Protein AF-A0A831XX40-F1 (afdb_monomer_lite)

Radius of gyration: 21.52 Å; chains: 1; bounding box: 58×30×57 Å

Structure (mmCIF, N/CA/C/O backbone):
data_AF-A0A831XX40-F1
#
_entry.id   AF-A0A831XX40-F1
#
loop_
_atom_site.group_PDB
_atom_site.id
_atom_site.type_symbol
_atom_site.label_atom_id
_atom_site.label_alt_id
_atom_site.label_comp_id
_atom_site.label_asym_id
_atom_site.label_entity_id
_atom_site.label_seq_id
_atom_site.pdbx_PDB_ins_code
_atom_site.Cartn_x
_atom_site.Cartn_y
_atom_site.Cartn_z
_atom_site.occupancy
_atom_site.B_iso_or_equiv
_atom_site.auth_seq_id
_atom_site.auth_comp_id
_atom_site.auth_asym_id
_atom_site.auth_atom_id
_atom_site.pdbx_PDB_model_num
ATOM 1 N N . MET A 1 1 ? -0.107 10.138 24.531 1.00 53.78 1 MET A N 1
ATOM 2 C CA . MET A 1 1 ? -0.927 8.951 24.175 1.00 53.78 1 MET A CA 1
ATOM 3 C C . MET A 1 1 ? -0.029 7.722 24.080 1.00 53.78 1 MET A C 1
ATOM 5 O O . MET A 1 1 ? 1.107 7.881 23.647 1.00 53.78 1 MET A O 1
ATOM 9 N N . PRO A 1 2 ? -0.479 6.510 24.457 1.00 73.94 2 PRO A N 1
ATOM 10 C CA . PRO A 1 2 ? 0.307 5.299 24.218 1.00 73.94 2 PRO A CA 1
ATOM 11 C C . PRO A 1 2 ? 0.581 5.158 22.713 1.00 73.94 2 PRO A C 1
ATOM 13 O O . PRO A 1 2 ? -0.350 5.296 21.923 1.00 73.94 2 PRO A O 1
ATOM 16 N N . MET A 1 3 ? 1.817 4.860 22.295 1.00 65.81 3 MET A N 1
ATOM 17 C CA . MET A 1 3 ? 2.176 4.726 20.865 1.00 65.81 3 MET A CA 1
ATOM 18 C C . MET A 1 3 ? 1.287 3.706 20.126 1.00 65.81 3 MET A C 1
ATOM 20 O O . MET A 1 3 ? 0.895 3.915 18.984 1.00 65.81 3 MET A O 1
ATOM 24 N N . HIS A 1 4 ? 0.870 2.642 20.817 1.00 79.81 4 HIS A N 1
ATOM 25 C CA . HIS A 1 4 ? -0.121 1.688 20.315 1.00 79.81 4 HIS A CA 1
ATOM 26 C C . HIS A 1 4 ? -1.475 2.340 19.984 1.00 79.81 4 HIS A C 1
ATOM 28 O O . HIS A 1 4 ? -2.108 1.987 18.991 1.00 79.81 4 HIS A O 1
ATOM 34 N N . SER A 1 5 ? -1.951 3.264 20.820 1.00 87.88 5 SER A N 1
ATOM 35 C CA . SER A 1 5 ? -3.211 3.974 20.588 1.00 87.88 5 SER A CA 1
ATOM 36 C C . SER A 1 5 ? -3.098 4.929 19.402 1.00 87.88 5 SER A C 1
ATOM 38 O O . SER A 1 5 ? -4.055 5.040 18.648 1.00 87.88 5 SER A O 1
ATOM 40 N N . ALA A 1 6 ? -1.935 5.555 19.192 1.00 92.81 6 ALA A N 1
ATOM 41 C CA . ALA A 1 6 ? -1.701 6.410 18.027 1.00 92.81 6 ALA A CA 1
ATOM 42 C C . ALA A 1 6 ? -1.791 5.622 16.708 1.00 92.81 6 ALA A C 1
ATOM 44 O O . ALA A 1 6 ? -2.513 6.034 15.804 1.00 92.81 6 ALA A O 1
ATOM 45 N N . SER A 1 7 ? -1.150 4.447 16.624 1.00 94.75 7 SER A N 1
ATOM 46 C CA . SER A 1 7 ? -1.287 3.559 15.456 1.00 94.75 7 SER A CA 1
ATOM 47 C C . SER A 1 7 ? -2.745 3.144 15.220 1.00 94.75 7 SER A C 1
ATOM 49 O O . SER A 1 7 ? -3.227 3.191 14.092 1.00 94.75 7 SER A O 1
ATOM 51 N N . TYR A 1 8 ? -3.484 2.797 16.279 1.00 95.50 8 TYR A N 1
ATOM 52 C CA . TYR A 1 8 ? -4.893 2.421 16.144 1.00 95.50 8 TYR A CA 1
ATOM 53 C C . TYR A 1 8 ? -5.774 3.578 15.644 1.00 95.50 8 TYR A C 1
ATOM 55 O O . TYR A 1 8 ? -6.643 3.366 14.806 1.00 95.50 8 TYR A O 1
ATOM 63 N N . VAL A 1 9 ? -5.535 4.806 16.114 1.00 95.62 9 VAL A N 1
ATOM 64 C CA . VAL A 1 9 ? -6.261 5.996 15.639 1.00 95.62 9 VAL A CA 1
ATOM 65 C C . VAL A 1 9 ? -5.970 6.263 14.163 1.00 95.62 9 VAL A C 1
ATOM 67 O O . VAL A 1 9 ? -6.908 6.473 13.401 1.00 95.62 9 VAL A O 1
ATOM 70 N N . LEU A 1 10 ? -4.703 6.187 13.740 1.00 95.69 10 LEU A N 1
ATOM 71 C CA . LEU A 1 10 ? -4.339 6.315 12.324 1.00 95.69 10 LEU A CA 1
ATOM 72 C C . LEU A 1 10 ? -4.981 5.213 11.475 1.00 95.69 10 LEU A C 1
ATOM 74 O O . LEU A 1 10 ? -5.487 5.483 10.395 1.00 95.69 10 LEU A O 1
ATOM 78 N N . PHE A 1 11 ? -5.007 3.979 11.976 1.00 96.31 11 PHE A N 1
ATOM 79 C CA . PHE A 1 11 ? -5.684 2.867 11.312 1.00 96.31 11 PHE A CA 1
ATOM 80 C C . PHE A 1 11 ? -7.191 3.123 11.134 1.00 96.31 11 PHE A C 1
ATOM 82 O O . PHE A 1 11 ? -7.710 2.943 10.036 1.00 96.31 11 PHE A O 1
ATOM 89 N N . LEU A 1 12 ? -7.887 3.597 12.173 1.00 95.75 12 LEU A N 1
ATOM 90 C CA . LEU A 1 12 ? -9.304 3.961 12.065 1.00 95.75 12 LEU A CA 1
ATOM 91 C C . LEU A 1 12 ? -9.529 5.126 11.099 1.00 95.75 12 LEU A C 1
ATOM 93 O O . LEU A 1 12 ? -10.480 5.090 10.324 1.00 95.75 12 LEU A O 1
ATOM 97 N N . PHE A 1 13 ? -8.650 6.131 11.116 1.00 95.25 13 PHE A N 1
ATOM 98 C CA . PHE A 1 13 ? -8.690 7.225 10.149 1.00 95.25 13 PHE A CA 1
ATOM 99 C C . PHE A 1 13 ? -8.606 6.694 8.716 1.00 95.25 13 PHE A C 1
ATOM 101 O O . PHE A 1 13 ? -9.427 7.078 7.896 1.00 95.25 13 PHE A O 1
ATOM 108 N N . LEU A 1 14 ? -7.688 5.768 8.423 1.00 94.12 14 LEU A N 1
ATOM 109 C CA . LEU A 1 14 ? -7.558 5.168 7.090 1.00 94.12 14 LEU A CA 1
ATOM 110 C C . LEU A 1 14 ? -8.805 4.386 6.667 1.00 94.12 14 LEU A C 1
ATOM 112 O O . LEU A 1 14 ? -9.198 4.464 5.508 1.00 94.12 14 LEU A O 1
ATOM 116 N N . LEU A 1 15 ? -9.435 3.653 7.591 1.00 93.44 15 LEU A N 1
ATOM 117 C CA . LEU A 1 15 ? -10.675 2.921 7.312 1.00 93.44 15 LEU A CA 1
ATOM 118 C C . LEU A 1 15 ? -11.858 3.843 7.015 1.00 93.44 15 LEU A C 1
ATOM 120 O O . LEU A 1 15 ? -12.724 3.474 6.230 1.00 93.44 15 LEU A O 1
ATOM 124 N N . LEU A 1 16 ? -11.903 5.017 7.645 1.00 93.44 16 LEU A N 1
ATOM 125 C CA . LEU A 1 16 ? -12.927 6.025 7.381 1.00 93.44 16 LEU A CA 1
ATOM 126 C C . LEU A 1 16 ? -12.637 6.792 6.094 1.00 93.44 16 LEU A C 1
ATOM 128 O O . LEU A 1 16 ? -13.514 6.968 5.255 1.00 93.44 16 LEU A O 1
ATOM 132 N N . PHE A 1 17 ? -11.389 7.224 5.938 1.00 91.38 17 PHE A N 1
ATOM 133 C CA . PHE A 1 17 ? -10.939 8.000 4.799 1.00 91.38 17 PHE A CA 1
ATOM 134 C C . PHE A 1 17 ? -11.012 7.186 3.512 1.00 91.38 17 PHE A C 1
ATOM 136 O O . PHE A 1 17 ? -11.447 7.730 2.516 1.00 91.38 17 PHE A O 1
ATOM 143 N N . GLY A 1 18 ? -10.660 5.896 3.525 1.00 88.25 18 GLY A N 1
ATOM 144 C CA . GLY A 1 18 ? -10.650 5.039 2.336 1.00 88.25 18 GLY A CA 1
ATOM 145 C C . GLY A 1 18 ? -11.937 5.128 1.513 1.00 88.25 18 GLY A C 1
ATOM 146 O O . GLY A 1 18 ? -11.873 5.632 0.398 1.00 88.25 18 GLY A O 1
ATOM 147 N N . PRO A 1 19 ? -13.101 4.704 2.033 1.00 87.19 19 PRO A N 1
ATOM 148 C CA . PRO A 1 19 ? -14.370 4.769 1.307 1.00 87.19 19 PRO A CA 1
ATOM 149 C C . PRO A 1 19 ? -14.779 6.188 0.891 1.00 87.19 19 PRO A C 1
ATOM 151 O O . PRO A 1 19 ? -15.292 6.368 -0.206 1.00 87.19 19 PRO A O 1
ATOM 154 N N . LEU A 1 20 ? -14.503 7.195 1.727 1.00 84.69 20 LEU A N 1
ATOM 155 C CA . LEU A 1 20 ? -14.780 8.602 1.405 1.00 84.69 20 LEU A CA 1
ATOM 156 C C . LEU A 1 20 ? -13.865 9.130 0.285 1.00 84.69 20 LEU A C 1
ATOM 158 O O . LEU A 1 20 ? -14.257 9.978 -0.508 1.00 84.69 20 LEU A O 1
ATOM 162 N N . ALA A 1 21 ? -12.640 8.616 0.215 1.00 80.88 21 ALA A N 1
ATOM 163 C CA . ALA A 1 21 ? -11.595 9.010 -0.719 1.00 80.88 21 ALA A CA 1
ATOM 164 C C . ALA A 1 21 ? -11.639 8.225 -2.034 1.00 80.88 21 ALA A C 1
ATOM 166 O O . ALA A 1 21 ? -11.231 8.763 -3.062 1.00 80.88 21 ALA A O 1
ATOM 167 N N . PHE A 1 22 ? -12.194 7.002 -2.027 1.00 61.78 22 PHE A N 1
ATOM 168 C CA . PHE A 1 22 ? -12.575 6.246 -3.231 1.00 61.78 22 PHE A CA 1
ATOM 169 C C . PHE A 1 22 ? -13.532 7.037 -4.121 1.00 61.78 22 PHE A C 1
ATOM 171 O O . PHE A 1 22 ? -13.690 6.703 -5.293 1.00 61.78 22 PHE A O 1
ATOM 178 N N . GLY A 1 23 ? -14.084 8.128 -3.581 1.00 57.59 23 GLY A N 1
ATOM 179 C CA . GLY A 1 23 ? -14.804 9.108 -4.342 1.00 57.59 23 GLY A CA 1
ATOM 180 C C . GLY A 1 23 ? -13.977 10.009 -5.281 1.00 57.59 23 GLY A C 1
ATOM 181 O O . GLY A 1 23 ? -14.487 10.883 -5.969 1.00 57.59 23 GLY A O 1
ATOM 182 N N . THR A 1 24 ? -12.655 9.876 -5.272 1.00 53.88 24 THR A N 1
ATOM 183 C CA . THR A 1 24 ? -11.765 10.790 -5.985 1.00 53.88 24 THR A CA 1
ATOM 184 C C . THR A 1 24 ? -10.669 9.973 -6.656 1.00 53.88 24 THR A C 1
ATOM 186 O O . THR A 1 24 ? -9.813 9.397 -5.985 1.00 53.88 24 THR A O 1
ATOM 189 N N . VAL A 1 25 ? -10.674 9.921 -7.993 1.00 63.31 25 VAL A N 1
ATOM 190 C CA . VAL A 1 25 ? -9.654 9.261 -8.849 1.00 63.31 25 VAL A CA 1
ATOM 191 C C . VAL A 1 25 ? -8.275 9.943 -8.793 1.00 63.31 25 VAL A C 1
ATOM 193 O O . VAL A 1 25 ? -7.423 9.766 -9.662 1.00 63.31 25 VAL A O 1
ATOM 196 N N . GLU A 1 26 ? -8.048 10.753 -7.768 1.00 78.81 26 GLU A N 1
ATOM 197 C CA . GLU A 1 26 ? -6.961 11.704 -7.686 1.00 78.81 26 GLU A CA 1
ATOM 198 C C . GLU A 1 26 ? -5.741 11.128 -6.968 1.00 78.81 26 GLU A C 1
ATOM 200 O O . GLU A 1 26 ? -5.832 10.465 -5.936 1.00 78.81 26 GLU A O 1
ATOM 205 N N . ASN A 1 27 ? -4.548 11.458 -7.461 1.00 82.25 27 ASN A N 1
ATOM 206 C CA . ASN A 1 27 ? -3.294 10.918 -6.923 1.00 82.25 27 ASN A CA 1
ATOM 207 C C . ASN A 1 27 ? -3.052 11.276 -5.442 1.00 82.25 27 ASN A C 1
ATOM 209 O O . ASN A 1 27 ? -2.350 10.548 -4.735 1.00 82.25 27 ASN A O 1
ATOM 213 N N . TRP A 1 28 ? -3.618 12.387 -4.955 1.00 87.19 28 TRP A N 1
ATOM 214 C CA . TRP A 1 28 ? -3.455 12.821 -3.564 1.00 87.19 28 TRP A CA 1
ATOM 215 C C . TRP A 1 28 ? -4.183 11.895 -2.581 1.00 87.19 28 TRP A C 1
ATOM 217 O O . TRP A 1 28 ? -3.666 11.641 -1.493 1.00 87.19 28 TRP A O 1
ATOM 227 N N . SER A 1 29 ? -5.336 11.343 -2.969 1.00 88.31 29 SER A N 1
ATOM 228 C CA . SER A 1 29 ? -6.148 10.480 -2.109 1.00 88.31 29 SER A CA 1
ATOM 229 C C . SER A 1 29 ? -5.425 9.151 -1.858 1.00 88.31 29 SER A C 1
ATOM 231 O O . SER A 1 29 ? -5.252 8.718 -0.713 1.00 88.31 29 SER A O 1
ATOM 233 N N . GLY A 1 30 ? -4.852 8.581 -2.923 1.00 88.56 30 GLY A N 1
ATOM 234 C CA . GLY A 1 30 ? -3.961 7.426 -2.855 1.00 88.56 30 GLY A CA 1
ATOM 235 C C . GLY A 1 30 ? -2.696 7.696 -2.037 1.00 88.56 30 GLY A C 1
ATOM 236 O O . GLY A 1 30 ? -2.287 6.852 -1.239 1.00 88.56 30 GLY A O 1
ATOM 237 N N . ALA A 1 31 ? -2.090 8.882 -2.166 1.00 91.25 31 ALA A N 1
ATOM 238 C CA . ALA A 1 31 ? -0.913 9.250 -1.378 1.00 91.25 31 ALA A CA 1
ATOM 239 C C . ALA A 1 31 ? -1.212 9.297 0.131 1.00 91.25 31 ALA A C 1
ATOM 241 O O . ALA A 1 31 ? -0.425 8.769 0.918 1.00 91.25 31 ALA A O 1
ATOM 242 N N . VAL A 1 32 ? -2.358 9.857 0.537 1.00 92.69 32 VAL A N 1
ATOM 243 C CA . VAL A 1 32 ? -2.791 9.890 1.946 1.00 92.69 32 VAL A CA 1
ATOM 244 C C . VAL A 1 32 ? -2.961 8.476 2.500 1.00 92.69 32 VAL A C 1
ATOM 246 O O . VAL A 1 32 ? -2.447 8.181 3.581 1.00 92.69 32 VAL A O 1
ATOM 249 N N . LEU A 1 33 ? -3.617 7.582 1.752 1.00 92.06 33 LEU A N 1
ATOM 250 C CA . LEU A 1 33 ? -3.770 6.181 2.154 1.00 92.06 33 LEU A CA 1
ATOM 251 C C . LEU A 1 33 ? -2.419 5.474 2.277 1.00 92.06 33 LEU A C 1
ATOM 253 O O . LEU A 1 33 ? -2.159 4.801 3.277 1.00 92.06 33 LEU A O 1
ATOM 257 N N . ASN A 1 34 ? -1.536 5.665 1.295 1.00 93.62 34 ASN A N 1
ATOM 258 C CA . ASN A 1 34 ? -0.240 5.002 1.267 1.00 93.62 34 ASN A CA 1
ATOM 259 C C . ASN A 1 34 ? 0.663 5.456 2.418 1.00 93.62 34 ASN A C 1
ATOM 261 O O . ASN A 1 34 ? 1.185 4.626 3.164 1.00 93.62 34 ASN A O 1
ATOM 265 N N . ILE A 1 35 ? 0.812 6.771 2.588 1.00 95.38 35 ILE A N 1
ATOM 266 C CA . ILE A 1 35 ? 1.639 7.367 3.640 1.00 95.38 35 ILE A CA 1
ATOM 267 C C . ILE A 1 35 ? 1.046 7.056 5.012 1.00 95.38 35 ILE A C 1
ATOM 269 O O . ILE A 1 35 ? 1.774 6.658 5.920 1.00 95.38 35 ILE A O 1
ATOM 273 N N . GLY A 1 36 ? -0.271 7.185 5.180 1.00 95.81 36 GLY A N 1
ATOM 274 C CA . GLY A 1 36 ? -0.918 6.921 6.459 1.00 95.81 36 GLY A CA 1
ATOM 275 C C . GLY A 1 36 ? -0.806 5.454 6.885 1.00 95.81 36 GLY A C 1
ATOM 276 O O . GLY A 1 36 ? -0.541 5.189 8.061 1.00 95.81 36 GLY A O 1
ATOM 277 N N . ALA A 1 37 ? -0.926 4.499 5.954 1.00 96.06 37 ALA A N 1
ATOM 278 C CA . ALA A 1 37 ? -0.714 3.078 6.242 1.00 96.06 37 ALA A CA 1
ATOM 279 C C . ALA A 1 37 ? 0.731 2.804 6.687 1.00 96.06 37 ALA A C 1
ATOM 281 O O . ALA A 1 37 ? 0.948 2.150 7.712 1.00 96.06 37 ALA A O 1
ATOM 282 N N . ALA A 1 38 ? 1.712 3.368 5.974 1.00 96.69 38 ALA A N 1
ATOM 283 C CA . ALA A 1 38 ? 3.123 3.260 6.329 1.00 96.69 38 ALA A CA 1
ATOM 284 C C . ALA A 1 38 ? 3.419 3.869 7.708 1.00 96.69 38 ALA A C 1
ATOM 286 O O . ALA A 1 38 ? 4.018 3.208 8.555 1.00 96.69 38 ALA A O 1
ATOM 287 N N . LEU A 1 39 ? 2.940 5.086 7.981 1.00 97.25 39 LEU A N 1
ATOM 288 C CA . LEU A 1 39 ? 3.113 5.752 9.275 1.00 97.25 39 LEU A CA 1
ATOM 289 C C . LEU A 1 39 ? 2.466 4.962 10.416 1.00 97.25 39 LEU A C 1
ATOM 291 O O . LEU A 1 39 ? 3.102 4.733 11.445 1.00 97.25 39 LEU A O 1
ATOM 295 N N . SER A 1 40 ? 1.226 4.501 10.236 1.00 96.62 40 SER A N 1
ATOM 296 C CA . SER A 1 40 ? 0.527 3.701 11.245 1.00 96.62 40 SER A CA 1
ATOM 297 C C . SER A 1 40 ? 1.280 2.410 11.573 1.00 96.62 40 SER A C 1
ATOM 299 O O . SER A 1 40 ? 1.416 2.049 12.750 1.00 96.62 40 SER A O 1
ATOM 301 N N . PHE A 1 41 ? 1.821 1.742 10.550 1.00 95.62 41 PHE A N 1
ATOM 302 C CA . PHE A 1 41 ? 2.641 0.549 10.720 1.00 95.62 41 PHE A CA 1
ATOM 303 C C . PHE A 1 41 ? 3.980 0.850 11.397 1.00 95.62 41 PHE A C 1
ATOM 305 O O . PHE A 1 41 ? 4.346 0.141 12.329 1.00 95.62 41 PHE A O 1
ATOM 312 N N . LEU A 1 42 ? 4.692 1.909 11.003 1.00 95.88 42 LEU A N 1
ATOM 313 C CA . LEU A 1 42 ? 5.966 2.297 11.620 1.00 95.88 42 LEU A CA 1
ATOM 314 C C . LEU A 1 42 ? 5.802 2.634 13.105 1.00 95.88 42 LEU A C 1
ATOM 316 O O . LEU A 1 42 ? 6.603 2.193 13.928 1.00 95.88 42 LEU A O 1
ATOM 320 N N . VAL A 1 43 ? 4.732 3.345 13.475 1.00 95.62 43 VAL A N 1
ATOM 321 C CA . VAL A 1 43 ? 4.405 3.634 14.881 1.00 95.62 43 VAL A CA 1
ATOM 322 C C . VAL A 1 43 ? 4.157 2.340 15.664 1.00 95.62 43 VAL A C 1
ATOM 324 O O . VAL A 1 43 ? 4.641 2.192 16.791 1.00 95.62 43 VAL A O 1
ATOM 327 N N . LEU A 1 44 ? 3.434 1.382 15.074 1.00 94.38 44 LEU A N 1
ATOM 328 C CA . LEU A 1 44 ? 3.224 0.066 15.676 1.00 94.38 44 LEU A CA 1
ATOM 329 C C . LEU A 1 44 ? 4.538 -0.715 15.812 1.00 94.38 44 LEU A C 1
ATOM 331 O O . LEU A 1 44 ? 4.827 -1.243 16.886 1.00 94.38 44 LEU A O 1
ATOM 335 N N . ALA A 1 45 ? 5.339 -0.776 14.750 1.00 92.56 45 ALA A N 1
ATOM 336 C CA . ALA A 1 45 ? 6.611 -1.485 14.718 1.00 92.56 45 ALA A CA 1
ATOM 337 C C . ALA A 1 45 ? 7.585 -0.923 15.764 1.00 92.56 45 ALA A C 1
ATOM 339 O O . ALA A 1 45 ? 8.149 -1.688 16.547 1.00 92.56 45 ALA A O 1
ATOM 340 N N . ALA A 1 46 ? 7.697 0.405 15.861 1.00 93.44 46 ALA A N 1
ATOM 341 C CA . ALA A 1 46 ? 8.488 1.081 16.885 1.00 93.44 46 ALA A CA 1
ATOM 342 C C . ALA A 1 46 ? 8.002 0.726 18.298 1.00 93.44 46 ALA A C 1
ATOM 344 O O . ALA A 1 46 ? 8.804 0.373 19.161 1.00 93.44 46 ALA A O 1
ATOM 345 N N . TYR A 1 47 ? 6.687 0.740 18.541 1.00 9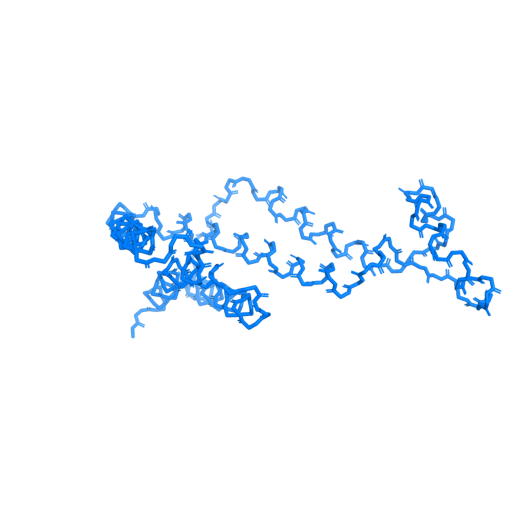2.06 47 TYR A N 1
ATOM 346 C CA . TYR A 1 47 ? 6.125 0.324 19.828 1.00 92.06 47 TYR A CA 1
ATOM 347 C C . TYR A 1 47 ? 6.468 -1.134 20.179 1.00 92.06 47 TYR A C 1
ATOM 349 O O . TYR A 1 47 ? 6.835 -1.422 21.322 1.00 92.06 47 TYR A O 1
ATOM 357 N N . LEU A 1 48 ? 6.356 -2.059 19.221 1.00 91.44 48 LEU A N 1
ATOM 358 C CA . LEU A 1 48 ? 6.664 -3.475 19.433 1.00 91.44 48 LEU A CA 1
ATOM 359 C C . LEU A 1 48 ? 8.151 -3.705 19.708 1.00 91.44 48 LEU A C 1
ATOM 361 O O . LEU A 1 48 ? 8.475 -4.456 20.632 1.00 91.44 48 LEU A O 1
ATOM 365 N N . ALA A 1 49 ? 9.028 -3.020 18.971 1.00 90.69 49 ALA A N 1
ATOM 366 C CA . ALA A 1 49 ? 10.473 -3.063 19.166 1.00 90.69 49 ALA A CA 1
ATOM 367 C C . ALA A 1 49 ? 10.869 -2.524 20.551 1.00 90.69 49 ALA A C 1
ATOM 369 O O . ALA A 1 49 ? 11.538 -3.218 21.317 1.00 90.69 49 ALA A O 1
ATOM 370 N N . LEU A 1 50 ? 10.368 -1.341 20.928 1.00 91.38 50 LEU A N 1
ATOM 371 C CA . LEU A 1 50 ? 10.644 -0.713 22.228 1.00 91.38 50 LEU A CA 1
ATOM 372 C C . LEU A 1 50 ? 10.140 -1.548 23.411 1.00 91.38 50 LEU A C 1
ATOM 374 O O . LEU A 1 50 ? 10.738 -1.537 24.485 1.00 91.38 50 LEU A O 1
ATOM 378 N N . LYS A 1 51 ? 9.034 -2.279 23.238 1.00 89.62 51 LYS A N 1
ATOM 379 C CA . LYS A 1 51 ? 8.474 -3.159 24.274 1.00 89.62 51 LYS A CA 1
ATOM 380 C C . LYS A 1 51 ? 8.952 -4.610 24.174 1.00 89.62 51 LYS A C 1
ATOM 382 O O . LYS A 1 51 ? 8.440 -5.436 24.927 1.00 89.62 51 LYS A O 1
ATOM 387 N N . LYS A 1 52 ? 9.893 -4.924 23.270 1.00 86.00 52 LYS A N 1
ATOM 388 C CA . LYS A 1 52 ? 10.415 -6.280 22.999 1.00 86.00 52 LYS A CA 1
ATOM 389 C C . LYS A 1 52 ? 9.305 -7.336 22.885 1.00 86.00 52 LYS A C 1
ATOM 391 O O . LYS A 1 52 ? 9.429 -8.460 23.370 1.00 86.00 52 LYS A O 1
ATOM 396 N N . LYS A 1 53 ? 8.175 -6.960 22.283 1.00 85.25 53 LYS A N 1
ATOM 397 C CA . LYS A 1 53 ? 7.024 -7.854 22.129 1.00 85.25 53 LYS A CA 1
ATOM 398 C C . LYS A 1 53 ? 7.249 -8.788 20.947 1.00 85.25 53 LYS A C 1
ATOM 400 O O . LYS A 1 53 ? 7.815 -8.389 19.934 1.00 85.25 53 LYS A O 1
ATOM 405 N N . LYS A 1 54 ? 6.760 -10.027 21.060 1.00 80.12 54 LYS A N 1
ATOM 406 C CA . LYS A 1 54 ? 6.796 -10.979 19.944 1.00 80.12 54 LYS A CA 1
ATOM 407 C C . LYS A 1 54 ? 5.997 -10.429 18.760 1.00 80.12 54 LYS A C 1
ATOM 409 O O . LYS A 1 54 ? 4.859 -9.984 18.932 1.00 80.12 54 LYS A O 1
ATOM 414 N N . VAL A 1 55 ? 6.605 -10.490 17.579 1.00 77.94 55 VAL A N 1
ATOM 415 C CA . VAL A 1 55 ? 5.964 -10.150 16.305 1.00 77.94 55 VAL A CA 1
ATOM 416 C C . VAL A 1 55 ? 4.845 -11.156 16.031 1.00 77.94 55 VAL A C 1
ATOM 418 O O . VAL A 1 55 ? 4.980 -12.348 16.316 1.00 77.94 55 VAL A O 1
ATOM 421 N N . LEU A 1 56 ? 3.712 -10.668 15.526 1.00 77.62 56 LEU A N 1
ATOM 422 C CA . LEU A 1 56 ? 2.575 -11.515 15.180 1.00 77.62 56 LEU A CA 1
ATOM 423 C C . LEU A 1 56 ? 2.935 -12.385 13.968 1.00 77.62 56 LEU A C 1
ATOM 425 O O . LEU A 1 56 ? 3.481 -11.887 12.986 1.00 77.62 56 LEU A O 1
ATOM 429 N N . ARG A 1 57 ? 2.593 -13.676 14.008 1.00 82.50 57 ARG A N 1
ATOM 430 C CA . ARG A 1 57 ? 2.679 -14.530 12.820 1.00 82.50 57 ARG A CA 1
ATOM 431 C C . ARG A 1 57 ? 1.542 -14.144 11.878 1.00 82.50 57 ARG A C 1
ATOM 433 O O . ARG A 1 57 ? 0.379 -14.312 12.230 1.00 82.50 57 ARG A O 1
ATOM 440 N N . ILE A 1 58 ? 1.884 -13.594 10.718 1.00 87.06 58 ILE A N 1
ATOM 441 C CA . ILE A 1 58 ? 0.912 -13.093 9.743 1.00 87.06 58 ILE A CA 1
ATOM 442 C C . ILE A 1 58 ? 0.506 -14.254 8.818 1.00 87.06 58 ILE A C 1
ATOM 444 O O . ILE A 1 58 ? 1.353 -14.748 8.065 1.00 87.06 58 ILE A O 1
ATOM 448 N N . PRO A 1 59 ? -0.752 -14.731 8.863 1.00 88.19 59 PRO A N 1
ATOM 449 C CA . PRO A 1 59 ? -1.232 -15.718 7.907 1.00 88.19 59 PRO A CA 1
ATOM 450 C C . PRO A 1 59 ? -1.239 -15.102 6.507 1.00 88.19 59 PRO A C 1
ATOM 452 O O . PRO A 1 59 ? -1.682 -13.967 6.324 1.00 88.19 59 PRO A O 1
ATOM 455 N N . GLY A 1 60 ? -0.712 -15.837 5.527 1.00 87.31 60 GLY A N 1
ATOM 456 C CA . GLY A 1 60 ? -0.588 -15.338 4.156 1.00 87.31 60 GLY A CA 1
ATOM 457 C C . GLY A 1 60 ? 0.532 -14.312 3.950 1.00 87.31 60 GLY A C 1
ATOM 458 O O . GLY A 1 60 ? 0.495 -13.578 2.971 1.00 87.31 60 GLY A O 1
ATOM 459 N N . ALA A 1 61 ? 1.546 -14.253 4.823 1.00 86.75 61 ALA A N 1
ATOM 460 C CA . ALA A 1 61 ? 2.680 -13.337 4.641 1.00 86.75 61 ALA A CA 1
ATOM 461 C C . ALA A 1 61 ? 3.427 -13.547 3.311 1.00 86.75 61 ALA A C 1
ATOM 463 O O . ALA A 1 61 ? 3.920 -12.587 2.731 1.00 86.75 61 ALA A O 1
ATOM 464 N N . LEU A 1 62 ? 3.497 -14.789 2.818 1.00 89.25 62 LEU A N 1
ATOM 465 C CA . LEU A 1 62 ? 4.207 -15.113 1.581 1.00 89.25 62 LEU A CA 1
ATOM 466 C C . LEU A 1 62 ? 3.615 -14.395 0.351 1.00 89.25 62 LEU A C 1
ATOM 468 O O . LEU A 1 62 ? 4.344 -13.610 -0.247 1.00 89.25 62 LEU A O 1
ATOM 472 N N . PRO A 1 63 ? 2.328 -14.571 -0.021 1.00 86.31 63 PRO A N 1
ATOM 473 C CA . PRO A 1 63 ? 1.753 -13.836 -1.152 1.00 86.31 63 PRO A CA 1
ATOM 474 C C . PRO A 1 63 ? 1.780 -12.315 -0.943 1.00 86.31 63 PRO A C 1
ATOM 476 O O . PRO A 1 63 ? 1.991 -11.572 -1.899 1.00 86.31 63 PRO A O 1
ATOM 479 N N . LEU A 1 64 ? 1.649 -11.857 0.309 1.00 89.00 64 LEU A N 1
ATOM 480 C CA . LEU A 1 64 ? 1.719 -10.439 0.667 1.00 89.00 64 LEU A CA 1
ATOM 481 C C . LEU A 1 64 ? 3.077 -9.801 0.339 1.00 89.00 64 LEU A C 1
ATOM 483 O O . LEU A 1 64 ? 3.133 -8.616 0.029 1.00 89.00 64 LEU A O 1
ATOM 487 N N . LEU A 1 65 ? 4.161 -10.576 0.425 1.00 89.75 65 LEU A N 1
ATOM 488 C CA . LEU A 1 65 ? 5.523 -10.127 0.128 1.00 89.75 65 LEU A CA 1
ATOM 489 C C . LEU A 1 65 ? 5.931 -10.416 -1.319 1.00 89.75 65 LEU A C 1
ATOM 491 O O . LEU A 1 65 ? 6.633 -9.609 -1.927 1.00 89.75 65 LEU A O 1
ATOM 495 N N . LEU A 1 66 ? 5.486 -11.543 -1.882 1.00 94.19 66 LEU A N 1
ATOM 496 C CA . LEU A 1 66 ? 5.827 -11.942 -3.247 1.00 94.19 66 LEU A CA 1
ATOM 497 C C . LEU A 1 66 ? 5.300 -10.953 -4.282 1.00 94.19 66 LEU A C 1
ATOM 499 O O . LEU A 1 66 ? 6.017 -10.651 -5.227 1.00 94.19 66 LEU A O 1
ATOM 503 N N . LEU A 1 67 ? 4.084 -10.429 -4.111 1.00 93.56 67 LEU A N 1
ATOM 504 C CA . LEU A 1 67 ? 3.498 -9.529 -5.102 1.00 93.56 67 LEU A CA 1
ATOM 505 C C . LEU A 1 67 ? 4.251 -8.181 -5.199 1.00 93.56 67 LEU A C 1
ATOM 507 O O . LEU A 1 67 ? 4.706 -7.854 -6.296 1.00 93.56 67 LEU A O 1
ATOM 511 N N . PRO A 1 68 ? 4.482 -7.421 -4.106 1.00 93.44 68 PRO A N 1
ATOM 512 C CA . PRO A 1 68 ? 5.339 -6.234 -4.161 1.00 93.44 68 PRO A CA 1
ATOM 513 C C . PRO A 1 68 ? 6.780 -6.561 -4.574 1.00 93.44 68 PRO A C 1
ATOM 515 O O . PRO A 1 68 ? 7.391 -5.800 -5.322 1.00 93.44 68 PRO A O 1
ATOM 518 N N . GLY A 1 69 ? 7.318 -7.709 -4.142 1.00 95.12 69 GLY A N 1
ATOM 519 C CA . GLY A 1 69 ? 8.645 -8.172 -4.555 1.00 95.12 69 GLY A CA 1
ATOM 520 C C . GLY A 1 69 ? 8.745 -8.396 -6.066 1.00 95.12 69 GLY A C 1
ATOM 521 O O . GLY A 1 69 ? 9.716 -7.978 -6.692 1.00 95.12 69 GLY A O 1
ATOM 522 N N . TYR A 1 70 ? 7.710 -8.976 -6.672 1.00 94.25 70 TYR A N 1
ATOM 523 C CA . TYR A 1 70 ? 7.612 -9.151 -8.116 1.00 94.25 70 TYR A CA 1
ATOM 524 C C . TYR A 1 70 ? 7.523 -7.806 -8.845 1.00 94.25 70 TYR A C 1
ATOM 526 O O . TYR A 1 70 ? 8.207 -7.621 -9.846 1.00 94.25 70 TYR A O 1
ATOM 534 N N . MET A 1 71 ? 6.764 -6.835 -8.326 1.00 94.88 71 MET A N 1
ATOM 535 C CA . MET A 1 71 ? 6.705 -5.485 -8.908 1.00 94.88 71 MET A CA 1
ATOM 536 C C . MET A 1 71 ? 8.072 -4.789 -8.904 1.00 94.88 71 MET A C 1
ATOM 538 O O . MET A 1 71 ? 8.436 -4.159 -9.895 1.00 94.88 71 MET A O 1
ATOM 542 N N . LEU A 1 72 ? 8.859 -4.942 -7.833 1.00 94.56 72 LEU A N 1
ATOM 543 C CA . LEU A 1 72 ? 10.238 -4.445 -7.797 1.00 94.56 72 LEU A CA 1
ATOM 544 C C . LEU A 1 72 ? 11.129 -5.175 -8.805 1.00 94.56 72 LEU A C 1
ATOM 546 O O . LEU A 1 72 ? 11.898 -4.528 -9.513 1.00 94.56 72 LEU A O 1
ATOM 550 N N . LEU A 1 73 ? 10.995 -6.500 -8.917 1.00 94.31 73 LEU A N 1
ATOM 551 C CA . LEU A 1 73 ? 11.742 -7.297 -9.891 1.00 94.31 73 LEU A CA 1
ATOM 552 C C . LEU A 1 73 ? 11.443 -6.856 -11.328 1.00 94.31 73 LEU A C 1
ATOM 554 O O . LEU A 1 73 ? 12.368 -6.739 -12.127 1.00 94.31 73 LEU A O 1
ATOM 558 N N . GLN A 1 74 ? 10.188 -6.522 -11.649 1.00 94.62 74 GLN A N 1
ATOM 559 C CA . GLN A 1 74 ? 9.827 -6.010 -12.974 1.00 94.62 74 GLN A CA 1
ATOM 560 C C . GLN A 1 74 ? 10.539 -4.700 -13.341 1.00 94.62 74 GLN A C 1
ATOM 562 O O . GLN A 1 74 ? 10.698 -4.400 -14.527 1.00 94.62 74 GLN A O 1
ATOM 567 N N . MET A 1 75 ? 10.943 -3.901 -12.349 1.00 93.25 75 MET A N 1
ATOM 568 C CA . MET A 1 75 ? 11.636 -2.628 -12.562 1.00 93.25 75 MET A CA 1
ATOM 569 C C . MET A 1 75 ? 13.141 -2.792 -12.795 1.00 93.25 75 MET A C 1
ATOM 571 O O . MET A 1 75 ? 13.775 -1.843 -13.266 1.00 93.25 75 MET A O 1
ATOM 575 N N . ILE A 1 76 ? 13.710 -3.962 -12.487 1.00 93.12 76 ILE A N 1
ATOM 576 C CA . ILE A 1 76 ? 15.134 -4.233 -12.682 1.00 93.12 76 ILE A CA 1
ATOM 577 C C . ILE A 1 76 ? 15.425 -4.252 -14.191 1.00 93.12 76 ILE A C 1
ATOM 579 O O . ILE A 1 76 ? 14.734 -4.949 -14.937 1.00 93.12 76 ILE A O 1
ATOM 583 N N . PRO A 1 77 ? 16.413 -3.477 -14.668 1.00 92.19 77 PRO A N 1
ATOM 584 C CA . PRO A 1 77 ? 16.832 -3.526 -16.060 1.00 92.19 77 PRO A CA 1
ATOM 585 C C . PRO A 1 77 ? 17.527 -4.870 -16.336 1.00 92.19 77 PRO A C 1
ATOM 587 O O . PRO A 1 77 ? 18.488 -5.228 -15.659 1.00 92.19 77 PRO A O 1
ATOM 590 N N . LEU A 1 78 ? 17.023 -5.616 -17.317 1.00 93.31 78 LEU A N 1
ATOM 591 C CA . LEU A 1 78 ? 17.504 -6.938 -17.715 1.00 93.31 78 LEU A CA 1
ATOM 592 C C . LEU A 1 78 ? 18.045 -6.902 -19.154 1.00 93.31 78 LEU A C 1
ATOM 594 O O . LEU A 1 78 ? 17.650 -6.028 -19.932 1.00 93.31 78 LEU A O 1
ATOM 598 N N . PRO A 1 79 ? 18.933 -7.839 -19.532 1.00 92.94 79 PRO A N 1
ATOM 599 C CA . PRO A 1 79 ? 19.356 -7.992 -20.919 1.00 92.94 79 PRO A CA 1
ATOM 600 C C . PRO A 1 79 ? 18.146 -8.249 -21.838 1.00 92.94 79 PRO A C 1
ATOM 602 O O . PRO A 1 79 ? 17.263 -9.026 -21.457 1.00 92.94 79 PRO A O 1
ATOM 605 N N . PRO A 1 80 ? 18.088 -7.652 -23.043 1.00 91.69 80 PRO A N 1
ATOM 606 C CA . PRO A 1 80 ? 16.953 -7.785 -23.950 1.00 91.69 80 PRO A CA 1
ATOM 607 C C . PRO A 1 80 ? 16.591 -9.235 -24.282 1.00 91.69 80 PRO A C 1
ATOM 609 O O . PRO A 1 80 ? 15.412 -9.551 -24.348 1.00 91.69 80 PRO A O 1
ATOM 612 N N . GLN A 1 81 ? 17.578 -10.131 -24.377 1.00 92.38 81 GLN A N 1
ATOM 613 C CA . GLN A 1 81 ? 17.367 -11.560 -24.646 1.00 92.38 81 GLN A CA 1
ATOM 614 C C . GLN A 1 81 ? 16.558 -12.238 -23.532 1.00 92.38 81 GLN A C 1
ATOM 616 O O . GLN A 1 81 ? 15.737 -13.117 -23.782 1.00 92.38 81 GLN A O 1
ATOM 621 N N . LEU A 1 82 ? 16.773 -11.819 -22.281 1.00 93.25 82 LEU A N 1
ATOM 622 C CA . LEU A 1 82 ? 16.014 -12.335 -21.147 1.00 93.25 82 LEU A CA 1
ATOM 623 C C . LEU A 1 82 ? 14.587 -11.776 -21.144 1.00 93.25 82 LEU A C 1
ATOM 625 O O . LEU A 1 82 ? 13.650 -12.488 -20.794 1.00 93.25 82 LEU A O 1
ATOM 629 N N . VAL A 1 83 ? 14.411 -10.517 -21.552 1.00 93.50 83 VAL A N 1
ATOM 630 C CA . VAL A 1 83 ? 13.080 -9.909 -21.679 1.00 93.50 83 VAL A CA 1
ATOM 631 C C . VAL A 1 83 ? 12.297 -10.524 -22.835 1.00 93.50 83 VAL A C 1
ATOM 633 O O . VAL A 1 83 ? 11.120 -10.799 -22.655 1.00 93.50 83 VAL A O 1
ATOM 636 N N . GLU A 1 84 ? 12.933 -10.820 -23.965 1.00 94.19 84 GLU A N 1
ATOM 637 C CA . GLU A 1 84 ? 12.327 -11.530 -25.098 1.00 94.19 84 GLU A CA 1
ATOM 638 C C . GLU A 1 84 ? 11.824 -12.923 -24.688 1.00 94.19 84 GLU A C 1
ATOM 640 O O . GLU A 1 84 ? 10.699 -13.297 -25.014 1.00 94.19 84 GLU A O 1
ATOM 645 N N . LEU A 1 85 ? 12.613 -13.656 -23.891 1.00 95.75 85 LEU A N 1
ATOM 646 C CA . LEU A 1 85 ? 12.231 -14.973 -23.377 1.00 95.75 85 LEU A CA 1
ATOM 647 C C . LEU A 1 85 ? 11.074 -14.909 -22.364 1.00 95.75 85 LEU A C 1
ATOM 649 O O . LEU A 1 85 ? 10.186 -15.760 -22.387 1.00 95.75 85 LEU A O 1
ATOM 653 N N . LEU A 1 86 ? 11.100 -13.941 -21.440 1.00 94.06 86 LEU A N 1
ATOM 654 C CA . LEU A 1 86 ? 10.120 -13.843 -20.349 1.00 94.06 86 LEU A CA 1
ATOM 655 C C . LEU A 1 86 ? 8.831 -13.112 -20.748 1.00 94.06 86 LEU A C 1
ATOM 657 O O . LEU A 1 86 ? 7.762 -13.427 -20.231 1.00 94.06 86 LEU A O 1
ATOM 661 N N . SER A 1 87 ? 8.935 -12.100 -21.607 1.00 93.75 87 SER A N 1
ATOM 662 C CA . SER A 1 87 ? 7.839 -11.228 -22.029 1.00 93.75 87 SER A CA 1
ATOM 663 C C . SER A 1 87 ? 8.081 -10.703 -23.454 1.00 93.75 87 SER A C 1
ATOM 665 O O . SER A 1 87 ? 8.474 -9.542 -23.631 1.00 93.75 87 SER A O 1
ATOM 667 N N . PRO A 1 88 ? 7.812 -11.521 -24.490 1.00 93.00 88 PRO A N 1
ATOM 668 C CA . PRO A 1 88 ? 8.030 -11.130 -25.886 1.00 93.00 88 PRO A CA 1
ATOM 669 C C . PRO A 1 88 ? 7.241 -9.867 -26.263 1.00 93.00 88 PRO A C 1
ATOM 671 O O . PRO A 1 88 ? 7.775 -8.968 -26.902 1.00 93.00 88 PRO A O 1
ATOM 674 N N . ALA A 1 89 ? 6.019 -9.713 -25.742 1.00 93.75 89 ALA A N 1
ATOM 675 C CA . ALA A 1 89 ? 5.218 -8.508 -25.957 1.00 93.75 89 ALA A CA 1
ATOM 676 C C . ALA A 1 89 ? 5.865 -7.235 -25.372 1.00 93.75 89 ALA A C 1
ATOM 678 O O . ALA A 1 89 ? 5.746 -6.159 -25.955 1.00 93.75 89 ALA A O 1
ATOM 679 N N . THR A 1 90 ? 6.562 -7.330 -24.230 1.00 92.50 90 THR A N 1
ATOM 680 C CA . THR A 1 90 ? 7.330 -6.192 -23.690 1.00 92.50 90 THR A CA 1
ATOM 681 C C . THR A 1 90 ? 8.518 -5.876 -24.594 1.00 92.50 90 THR A C 1
ATOM 683 O O . THR A 1 90 ? 8.797 -4.704 -24.844 1.00 92.50 90 THR A O 1
ATOM 686 N N . PHE A 1 91 ? 9.221 -6.903 -25.077 1.00 93.38 91 PHE A N 1
ATOM 687 C CA . PHE A 1 91 ? 10.363 -6.732 -25.971 1.00 93.38 91 PHE A CA 1
ATOM 688 C C . PHE A 1 91 ? 9.962 -6.022 -27.270 1.00 93.38 91 PHE A C 1
ATOM 690 O O . PHE A 1 91 ? 10.603 -5.038 -27.633 1.00 93.38 91 PHE A O 1
ATOM 697 N N . ASP A 1 92 ? 8.853 -6.424 -27.897 1.00 93.69 92 ASP A N 1
ATOM 698 C CA . ASP A 1 92 ? 8.340 -5.803 -29.126 1.00 93.69 92 ASP A CA 1
ATOM 699 C C . ASP A 1 92 ? 8.061 -4.301 -28.961 1.00 93.69 92 ASP A C 1
ATOM 701 O O . ASP A 1 92 ? 8.318 -3.512 -29.871 1.00 93.69 92 ASP A O 1
ATOM 705 N N . LEU A 1 93 ? 7.603 -3.877 -27.778 1.00 92.56 93 LEU A N 1
ATOM 706 C CA . LEU A 1 93 ? 7.386 -2.461 -27.462 1.00 92.56 93 LEU A CA 1
ATOM 707 C C . LEU A 1 93 ? 8.695 -1.676 -27.298 1.00 92.56 93 LEU A C 1
ATOM 709 O O . LEU A 1 93 ? 8.740 -0.486 -27.608 1.00 92.56 93 LEU A O 1
ATOM 713 N N . TYR A 1 94 ? 9.758 -2.318 -26.806 1.00 91.94 94 TYR A N 1
ATOM 714 C CA . TYR A 1 94 ? 11.080 -1.700 -26.663 1.00 91.94 94 TYR A CA 1
ATOM 715 C C . TYR A 1 94 ? 11.945 -1.811 -27.921 1.00 91.94 94 TYR A C 1
ATOM 717 O O . TYR A 1 94 ? 12.916 -1.064 -28.039 1.00 91.94 94 TYR A O 1
ATOM 725 N N . ARG A 1 95 ? 11.597 -2.687 -28.869 1.00 90.94 95 ARG A N 1
ATOM 726 C CA . ARG A 1 95 ? 12.359 -2.945 -30.096 1.00 90.94 95 ARG A CA 1
ATOM 727 C C . ARG A 1 95 ? 12.686 -1.677 -30.897 1.00 90.94 95 ARG A C 1
ATOM 729 O O . ARG A 1 95 ? 13.868 -1.482 -31.167 1.00 90.94 95 ARG A O 1
ATOM 736 N N . PRO A 1 96 ? 11.737 -0.756 -31.178 1.00 91.69 96 PRO A N 1
ATOM 737 C CA . PRO A 1 96 ? 12.065 0.476 -31.900 1.00 91.69 96 PRO A CA 1
ATOM 738 C C . PRO A 1 96 ? 13.071 1.349 -31.140 1.00 91.69 96 PRO A C 1
ATOM 740 O O . PRO A 1 96 ? 13.900 2.024 -31.738 1.00 91.69 96 PRO A O 1
ATOM 743 N N . LEU A 1 97 ? 13.020 1.324 -29.804 1.00 88.62 97 LEU A N 1
ATOM 744 C CA . LEU A 1 97 ? 13.943 2.066 -28.948 1.00 88.62 97 LEU A CA 1
ATOM 745 C C . LEU A 1 97 ? 15.358 1.468 -28.982 1.00 88.62 97 LEU A C 1
ATOM 747 O O . LEU A 1 97 ? 16.331 2.211 -28.981 1.00 88.62 97 LEU A O 1
ATOM 751 N N . LEU A 1 98 ? 15.464 0.136 -29.008 1.00 89.12 98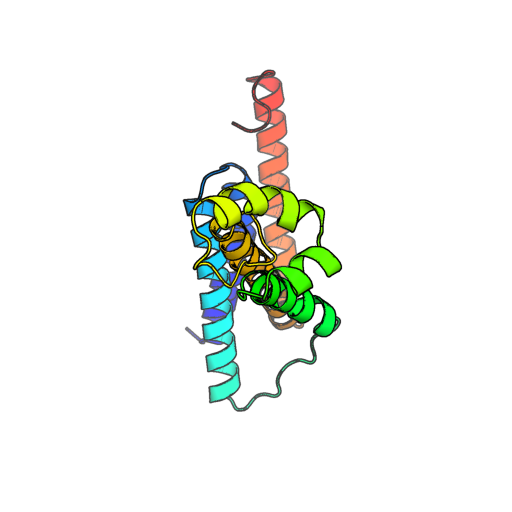 LEU A N 1
ATOM 752 C CA . LEU A 1 98 ? 16.736 -0.586 -29.110 1.00 89.12 98 LEU A CA 1
ATOM 753 C C . LEU A 1 98 ? 17.393 -0.398 -30.484 1.00 89.12 98 LEU A C 1
ATOM 755 O O . LEU A 1 98 ? 18.612 -0.306 -30.568 1.00 89.12 98 LEU A O 1
ATOM 759 N N . GLU A 1 99 ? 16.594 -0.315 -31.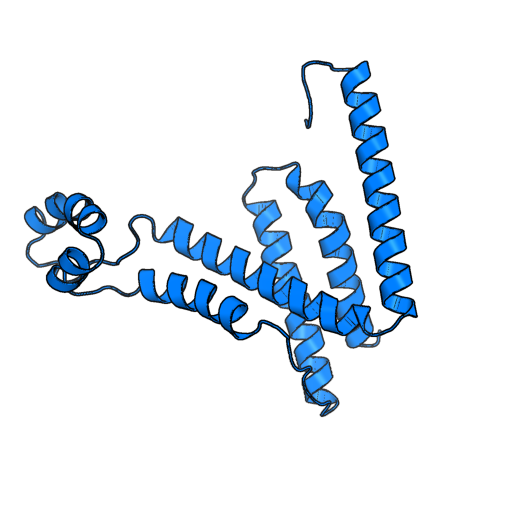551 1.00 89.94 99 GLU A N 1
ATOM 760 C CA . GLU A 1 99 ? 17.080 -0.046 -32.911 1.00 89.94 99 GLU A CA 1
ATOM 761 C C . GLU A 1 99 ? 17.619 1.388 -33.064 1.00 89.94 99 GLU A C 1
ATOM 763 O O . GLU A 1 99 ? 18.602 1.604 -33.770 1.00 89.94 99 GLU A O 1
ATOM 768 N N . LEU A 1 100 ? 17.003 2.363 -32.383 1.00 89.81 100 LEU A N 1
ATOM 769 C CA . LEU A 1 100 ? 17.438 3.766 -32.378 1.00 89.81 100 LEU A CA 1
ATOM 770 C C . LEU A 1 100 ? 18.644 4.023 -31.459 1.00 89.81 100 LEU A C 1
ATOM 772 O O . LEU A 1 100 ? 19.460 4.897 -31.747 1.00 89.81 100 LEU A O 1
ATOM 776 N N . GLU A 1 101 ? 18.762 3.275 -30.361 1.00 88.62 101 GLU A N 1
ATOM 777 C CA . GLU A 1 101 ? 19.853 3.368 -29.386 1.00 88.62 101 GLU A CA 1
ATOM 778 C C . GLU A 1 101 ? 20.537 1.999 -29.211 1.00 88.62 101 GLU A C 1
ATOM 780 O O . GLU A 1 101 ? 20.310 1.320 -28.205 1.00 88.62 101 GLU A O 1
ATOM 785 N N . PRO A 1 102 ? 21.412 1.580 -30.142 1.00 77.12 102 PRO A N 1
ATOM 786 C CA . PRO A 1 102 ? 22.053 0.261 -30.090 1.00 77.12 102 PRO A CA 1
ATOM 787 C C . PRO A 1 102 ? 22.958 0.065 -28.860 1.00 77.12 102 PRO A C 1
ATOM 789 O O . PRO A 1 102 ? 23.184 -1.061 -28.427 1.00 77.12 102 PRO A O 1
ATOM 792 N N . GLU A 1 103 ? 23.414 1.154 -28.235 1.00 80.75 103 GLU A N 1
ATOM 793 C CA . GLU A 1 103 ? 24.166 1.144 -26.969 1.00 80.75 103 GLU A CA 1
ATOM 794 C C . GLU A 1 103 ? 23.291 0.821 -25.738 1.00 80.75 103 GLU A C 1
ATOM 796 O O . GLU A 1 103 ? 23.782 0.691 -24.609 1.00 80.75 103 GLU A O 1
ATOM 801 N N . ARG A 1 104 ? 21.970 0.698 -25.905 1.00 79.62 104 ARG A N 1
ATOM 802 C CA . AR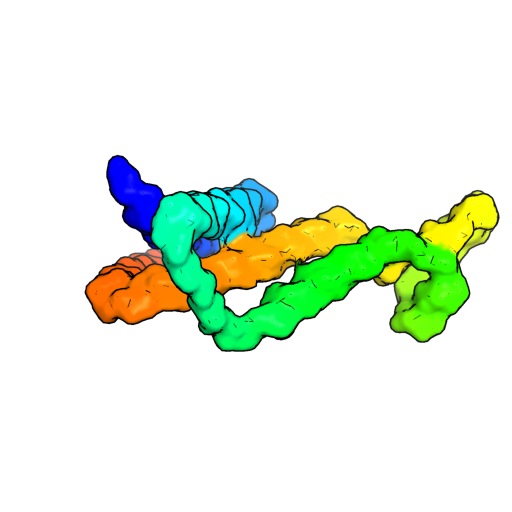G A 1 104 ? 21.035 0.416 -24.816 1.00 79.62 104 ARG A CA 1
ATOM 803 C C . ARG A 1 104 ? 20.958 -1.082 -24.540 1.00 79.62 104 ARG A C 1
ATOM 805 O O . ARG A 1 104 ? 20.065 -1.790 -24.987 1.00 79.62 104 ARG A O 1
ATOM 812 N N . HIS A 1 105 ? 21.868 -1.551 -23.700 1.00 84.38 105 HIS A N 1
ATOM 813 C CA . HIS A 1 105 ? 22.024 -2.976 -23.403 1.00 84.38 105 HIS A CA 1
ATOM 814 C C . HIS A 1 105 ? 21.023 -3.547 -22.385 1.00 84.38 105 HIS A C 1
ATOM 816 O O . HIS A 1 105 ? 21.077 -4.742 -22.104 1.00 84.38 105 HIS A O 1
ATOM 822 N N . TYR A 1 106 ? 20.136 -2.730 -21.799 1.00 91.94 106 TYR A N 1
ATOM 823 C CA . TYR A 1 106 ? 19.214 -3.195 -20.759 1.00 91.94 106 TYR A CA 1
ATOM 824 C C . TYR A 1 106 ? 17.834 -2.541 -20.830 1.00 91.94 106 TYR A C 1
ATOM 826 O O . TYR A 1 106 ? 17.699 -1.313 -20.887 1.00 91.94 106 TYR A O 1
ATOM 834 N N . ILE A 1 107 ? 16.799 -3.374 -20.725 1.00 92.69 107 ILE A N 1
ATOM 835 C CA . ILE A 1 107 ? 15.392 -2.970 -20.694 1.00 92.69 107 ILE A CA 1
ATOM 836 C C . ILE A 1 107 ? 14.670 -3.623 -19.505 1.00 92.69 107 ILE A C 1
ATOM 838 O O . ILE A 1 107 ? 15.004 -4.734 -19.102 1.00 92.69 107 ILE A O 1
ATOM 842 N N . PRO A 1 108 ? 13.725 -2.922 -18.859 1.00 94.12 108 PRO A N 1
ATOM 843 C CA . PRO A 1 108 ? 12.956 -3.478 -17.747 1.00 94.12 108 PRO A CA 1
ATOM 844 C C . PRO A 1 108 ? 11.893 -4.466 -18.258 1.00 94.12 108 PRO A C 1
ATOM 846 O O . PRO A 1 108 ? 11.473 -4.386 -19.411 1.00 94.12 108 PRO A O 1
ATOM 849 N N . LEU A 1 109 ? 11.372 -5.329 -17.380 1.00 93.44 109 LEU A N 1
ATOM 850 C CA . LEU A 1 109 ? 10.212 -6.169 -17.717 1.00 93.44 109 LEU A CA 1
ATOM 851 C C . LEU A 1 109 ? 8.904 -5.352 -17.746 1.00 93.44 109 LEU A C 1
ATOM 853 O O . LEU A 1 109 ? 7.961 -5.691 -18.459 1.00 93.44 109 LEU A O 1
ATOM 857 N N . THR A 1 110 ? 8.843 -4.260 -16.975 1.00 93.88 110 THR A N 1
ATOM 858 C CA . THR A 1 110 ? 7.702 -3.336 -16.971 1.00 93.88 110 THR A CA 1
ATOM 859 C C . THR A 1 110 ? 7.799 -2.285 -18.073 1.00 93.88 110 THR A C 1
ATOM 861 O O . THR A 1 110 ? 8.771 -1.540 -18.137 1.00 93.88 110 THR A O 1
ATOM 864 N N . VAL A 1 111 ? 6.720 -2.106 -18.835 1.00 90.81 111 VAL A N 1
ATOM 865 C CA . VAL A 1 111 ? 6.600 -1.031 -19.838 1.00 90.81 111 VAL A CA 1
ATOM 866 C C . VAL A 1 111 ? 6.446 0.340 -19.165 1.00 90.81 111 VAL A C 1
ATOM 868 O O . VAL A 1 111 ? 7.149 1.296 -19.487 1.00 90.81 111 VAL A O 1
ATOM 871 N N . ASN A 1 112 ? 5.559 0.445 -18.166 1.00 93.50 112 ASN A N 1
ATOM 872 C CA . ASN A 1 112 ? 5.275 1.700 -17.466 1.00 93.50 112 ASN A CA 1
ATOM 873 C C . ASN A 1 112 ? 5.864 1.699 -16.049 1.00 93.50 112 ASN A C 1
ATOM 875 O O . ASN A 1 112 ? 5.189 1.380 -15.072 1.00 93.50 112 ASN A O 1
ATOM 879 N N . ARG A 1 113 ? 7.138 2.090 -15.932 1.00 91.94 113 ARG A N 1
ATOM 880 C CA . ARG A 1 113 ? 7.861 2.132 -14.646 1.00 91.94 113 ARG A CA 1
ATOM 881 C C . ARG A 1 113 ? 7.161 2.982 -13.587 1.00 91.94 113 ARG A C 1
ATOM 883 O O . ARG A 1 113 ? 7.115 2.584 -12.427 1.00 91.94 113 ARG A O 1
ATOM 890 N N . LYS A 1 114 ? 6.614 4.140 -13.979 1.00 92.81 114 LYS A N 1
ATOM 891 C CA . LYS A 1 114 ? 5.934 5.058 -13.053 1.00 92.81 114 LYS A CA 1
ATOM 892 C C . LYS A 1 114 ? 4.711 4.384 -12.439 1.00 92.81 114 LYS A C 1
ATOM 894 O O . LYS A 1 114 ? 4.564 4.396 -11.222 1.00 92.81 114 LYS A O 1
ATOM 899 N N . ASN A 1 115 ? 3.863 3.773 -13.264 1.00 92.44 115 ASN A N 1
ATOM 900 C CA . ASN A 1 115 ? 2.657 3.118 -12.770 1.00 92.44 115 ASN A CA 1
ATOM 901 C C . ASN A 1 115 ? 2.980 1.872 -11.935 1.00 92.44 115 ASN A C 1
ATOM 903 O O . ASN A 1 115 ? 2.377 1.670 -10.888 1.00 92.44 115 ASN A O 1
ATOM 907 N N . THR A 1 116 ? 3.976 1.081 -12.338 1.00 95.00 116 THR A N 1
ATOM 908 C CA . THR A 1 116 ? 4.427 -0.086 -11.562 1.00 95.00 116 THR A CA 1
ATOM 909 C C . THR A 1 116 ? 4.935 0.314 -10.180 1.00 95.00 116 THR A C 1
ATOM 911 O O . THR A 1 116 ? 4.605 -0.345 -9.197 1.00 95.00 116 THR A O 1
ATOM 914 N N . LEU A 1 117 ? 5.644 1.442 -10.068 1.00 94.12 117 LEU A N 1
ATOM 915 C CA . LEU A 1 117 ? 6.072 1.978 -8.777 1.00 94.12 117 LEU A CA 1
ATOM 916 C C . LEU A 1 117 ? 4.889 2.465 -7.919 1.00 94.12 117 LEU A C 1
ATOM 918 O O . LEU A 1 117 ? 4.849 2.207 -6.717 1.00 94.12 117 LEU A O 1
ATOM 922 N N . LEU A 1 118 ? 3.906 3.141 -8.521 1.00 92.69 118 LEU A N 1
ATOM 923 C CA . LEU A 1 118 ? 2.693 3.564 -7.810 1.00 92.69 118 LEU A CA 1
ATOM 924 C C . LEU A 1 118 ? 1.891 2.359 -7.298 1.00 92.69 118 LEU A C 1
ATOM 926 O O . LEU A 1 118 ? 1.466 2.350 -6.142 1.00 92.69 118 LEU A O 1
ATOM 930 N N . MET A 1 119 ? 1.747 1.317 -8.121 1.00 92.81 119 MET A N 1
ATOM 931 C CA . MET A 1 119 ? 1.108 0.064 -7.718 1.00 92.81 119 MET A CA 1
ATOM 932 C C . MET A 1 119 ? 1.905 -0.654 -6.628 1.00 92.81 119 MET A C 1
ATOM 934 O O . MET A 1 119 ? 1.301 -1.139 -5.676 1.00 92.81 119 MET A O 1
ATOM 938 N N . PHE A 1 120 ? 3.239 -0.662 -6.693 1.00 95.25 120 PHE A N 1
ATOM 939 C CA . PHE A 1 120 ? 4.077 -1.200 -5.621 1.00 95.25 120 PHE A CA 1
ATOM 940 C C . PHE A 1 120 ? 3.755 -0.548 -4.269 1.00 95.25 120 PHE A C 1
ATOM 942 O O . PHE A 1 120 ? 3.556 -1.261 -3.281 1.00 95.25 120 PHE A O 1
ATOM 949 N N . PHE A 1 121 ? 3.642 0.784 -4.219 1.00 93.88 121 PHE A N 1
ATOM 950 C CA . PHE A 1 121 ? 3.258 1.483 -2.991 1.00 93.88 121 PHE A CA 1
ATOM 951 C C . PHE A 1 121 ? 1.832 1.138 -2.552 1.00 93.88 121 PHE A C 1
ATOM 953 O O . PHE A 1 121 ? 1.630 0.840 -1.377 1.00 93.88 121 PHE A O 1
ATOM 960 N N . ALA A 1 122 ? 0.870 1.106 -3.477 1.00 92.25 122 ALA A N 1
ATOM 961 C CA . ALA A 1 122 ? -0.517 0.764 -3.166 1.00 92.25 122 ALA A CA 1
ATOM 962 C C . ALA A 1 122 ? -0.653 -0.655 -2.585 1.00 92.25 122 ALA A C 1
ATOM 964 O O . ALA A 1 122 ? -1.196 -0.834 -1.494 1.00 92.25 122 ALA A O 1
ATOM 965 N N . PHE A 1 123 ? -0.092 -1.663 -3.259 1.00 93.62 123 PHE A N 1
ATOM 966 C CA . PHE A 1 123 ? -0.141 -3.054 -2.805 1.00 93.62 123 PHE A CA 1
ATOM 967 C C . PHE A 1 123 ? 0.638 -3.274 -1.509 1.00 93.62 123 PHE A C 1
ATOM 969 O O . PHE A 1 123 ? 0.182 -4.023 -0.642 1.00 93.62 123 PHE A O 1
ATOM 976 N N . SER A 1 124 ? 1.770 -2.587 -1.329 1.00 94.81 124 SER A N 1
ATOM 977 C CA . SER A 1 124 ? 2.485 -2.598 -0.051 1.00 94.81 124 SER A CA 1
ATOM 978 C C . SER A 1 124 ? 1.600 -2.046 1.064 1.00 94.81 124 SER A C 1
ATOM 980 O O . SER A 1 124 ? 1.466 -2.680 2.107 1.00 94.81 124 SER A O 1
ATOM 982 N N . SER A 1 125 ? 0.925 -0.919 0.835 1.00 94.00 125 SER A N 1
ATOM 983 C CA . SER A 1 12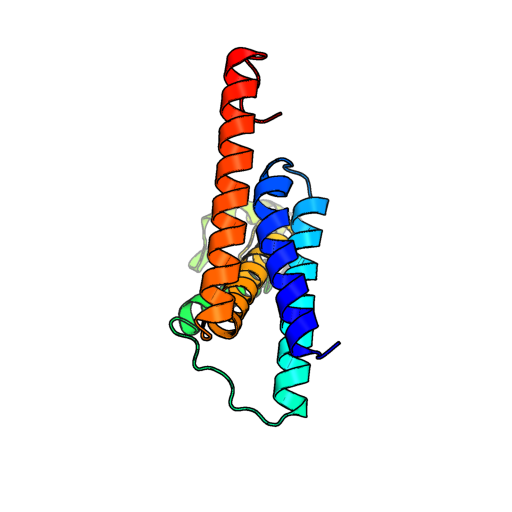5 ? 0.032 -0.305 1.817 1.00 94.00 125 SER A CA 1
ATOM 984 C C . SER A 1 125 ? -1.204 -1.145 2.124 1.00 94.00 125 SER A C 1
ATOM 986 O O . SER A 1 125 ? -1.599 -1.212 3.288 1.00 94.00 125 SER A O 1
ATOM 988 N N . TYR A 1 126 ? -1.759 -1.873 1.151 1.00 92.44 126 TYR A N 1
ATOM 989 C CA . TYR A 1 126 ? -2.783 -2.892 1.417 1.00 92.44 126 TYR A CA 1
ATOM 990 C C . TYR A 1 126 ? -2.246 -3.995 2.331 1.00 92.44 126 TYR A C 1
ATOM 992 O O . TYR A 1 126 ? -2.909 -4.386 3.295 1.00 92.44 126 TYR A O 1
ATOM 1000 N N . GLY A 1 127 ? -1.010 -4.443 2.091 1.00 94.06 127 GLY A N 1
ATOM 1001 C CA . GLY A 1 127 ? -0.327 -5.388 2.967 1.00 94.06 127 GLY A CA 1
ATOM 1002 C C . GLY A 1 127 ? -0.159 -4.868 4.394 1.00 94.06 127 GLY A C 1
ATOM 1003 O O . GLY A 1 127 ? -0.483 -5.572 5.353 1.00 94.06 127 GLY A O 1
ATOM 1004 N N . LEU A 1 128 ? 0.268 -3.616 4.553 1.00 94.94 128 LEU A N 1
ATOM 1005 C CA . LEU A 1 128 ? 0.394 -2.976 5.865 1.00 94.94 128 LEU A CA 1
ATOM 1006 C C . LEU A 1 128 ? -0.967 -2.825 6.558 1.00 94.94 128 LEU A C 1
ATOM 1008 O O . LEU A 1 128 ? -1.081 -3.132 7.745 1.00 94.94 128 LEU A O 1
ATOM 1012 N N . ALA A 1 129 ? -2.010 -2.414 5.834 1.00 93.94 129 ALA A N 1
ATOM 1013 C CA . ALA A 1 129 ? -3.370 -2.294 6.360 1.00 93.94 129 ALA A CA 1
ATOM 1014 C C . ALA A 1 129 ? -3.920 -3.644 6.848 1.00 93.94 129 ALA A C 1
ATOM 1016 O O . ALA A 1 129 ? -4.528 -3.721 7.920 1.00 93.94 129 ALA A O 1
ATOM 1017 N N . TYR A 1 130 ? -3.643 -4.729 6.122 1.00 94.44 130 TYR A N 1
ATOM 1018 C CA . TYR A 1 130 ? -3.973 -6.084 6.556 1.00 94.44 130 TYR A CA 1
ATOM 1019 C C . TYR A 1 130 ? -3.246 -6.465 7.857 1.00 94.44 130 TYR A C 1
ATOM 1021 O O . TYR A 1 130 ? -3.882 -6.905 8.817 1.00 94.44 130 TYR A O 1
ATOM 1029 N N . MET A 1 131 ? -1.932 -6.227 7.947 1.00 93.62 131 MET A N 1
ATOM 1030 C CA . MET A 1 131 ? -1.164 -6.489 9.174 1.00 93.62 131 MET A CA 1
ATOM 1031 C C . MET A 1 131 ? -1.671 -5.668 10.370 1.00 93.62 131 MET A C 1
ATOM 1033 O O . MET A 1 131 ? -1.800 -6.198 11.477 1.00 93.62 131 MET A O 1
ATOM 1037 N N . LEU A 1 132 ? -1.988 -4.386 10.154 1.00 94.56 132 LEU A N 1
ATOM 1038 C CA . LEU A 1 132 ? -2.575 -3.499 11.161 1.00 94.56 132 LEU A CA 1
ATOM 1039 C C . LEU A 1 132 ? -3.925 -4.029 11.651 1.00 94.56 132 LEU A C 1
ATOM 1041 O O . LEU A 1 132 ? -4.166 -4.062 12.859 1.00 94.56 132 LEU A O 1
ATOM 1045 N N . THR A 1 133 ? -4.765 -4.503 10.729 1.00 94.69 133 THR A N 1
ATOM 1046 C CA . THR A 1 133 ? -6.061 -5.114 11.043 1.00 94.69 133 THR A CA 1
ATOM 1047 C C . THR A 1 133 ? -5.873 -6.337 11.930 1.00 94.69 133 THR A C 1
ATOM 1049 O O . THR A 1 133 ? -6.448 -6.392 13.014 1.00 94.69 133 THR A O 1
ATOM 1052 N N . LEU A 1 134 ? -5.011 -7.279 11.532 1.00 93.75 134 LEU A N 1
ATOM 1053 C CA . LEU A 1 134 ? -4.723 -8.480 12.321 1.00 93.75 134 LEU A CA 1
ATOM 1054 C C . LEU A 1 134 ? -4.213 -8.151 13.724 1.00 93.75 134 LEU A C 1
ATOM 1056 O O . LEU A 1 134 ? -4.576 -8.817 14.692 1.00 93.75 134 LEU A O 1
ATOM 1060 N N . TYR A 1 135 ? -3.357 -7.137 13.844 1.00 93.25 135 TYR A N 1
ATOM 1061 C CA . TYR A 1 135 ? -2.781 -6.760 15.125 1.00 93.25 135 TYR A CA 1
ATOM 1062 C C . TYR A 1 135 ? -3.809 -6.092 16.050 1.00 93.25 135 TYR A C 1
ATOM 1064 O O . TYR A 1 135 ? -3.978 -6.519 17.197 1.00 93.25 135 TYR A O 1
ATOM 1072 N N . HIS A 1 136 ? -4.507 -5.058 15.568 1.00 93.31 136 HIS A N 1
ATOM 1073 C CA . HIS A 1 136 ? -5.447 -4.280 16.382 1.00 93.31 136 HIS A CA 1
ATOM 1074 C C . HIS A 1 136 ? -6.738 -5.052 16.657 1.00 93.31 136 HIS A C 1
ATOM 1076 O O . HIS A 1 136 ? -7.193 -5.098 17.801 1.00 93.31 136 HIS A O 1
ATOM 1082 N N . CYS A 1 137 ? -7.285 -5.738 15.652 1.00 93.06 137 CYS A N 1
ATOM 1083 C CA . CYS A 1 137 ? -8.536 -6.491 15.768 1.00 93.06 137 CYS A CA 1
ATOM 1084 C C . CYS A 1 137 ? -8.374 -7.854 16.455 1.00 93.06 137 CYS A C 1
ATOM 1086 O O . CYS A 1 137 ? -9.352 -8.571 16.642 1.00 93.06 137 CYS A O 1
ATOM 1088 N N . ARG A 1 138 ? -7.166 -8.213 16.909 1.00 90.44 138 ARG A N 1
ATOM 1089 C CA . ARG A 1 138 ? -6.973 -9.387 17.773 1.00 90.44 138 ARG A CA 1
ATOM 1090 C C . ARG A 1 138 ? -7.670 -9.235 19.126 1.00 90.44 138 ARG A C 1
ATOM 1092 O O . ARG A 1 138 ? -7.992 -10.230 19.769 1.00 90.44 138 ARG A O 1
ATOM 1099 N N . LYS A 1 139 ? -7.851 -7.997 19.601 1.00 90.38 139 LYS A N 1
ATOM 1100 C CA . LYS A 1 139 ? -8.581 -7.718 20.842 1.00 90.38 139 LYS A CA 1
ATOM 1101 C C . LYS A 1 139 ? -10.074 -7.578 20.533 1.00 90.38 139 LYS A C 1
ATOM 1103 O O . LYS A 1 139 ? -10.412 -6.725 19.711 1.00 90.38 139 LYS A O 1
ATOM 1108 N N . PRO A 1 140 ? -10.967 -8.314 21.220 1.00 91.69 140 PRO A N 1
ATOM 1109 C CA . PRO A 1 140 ? -12.400 -8.302 20.917 1.00 91.69 140 PRO A CA 1
ATOM 1110 C C . PRO A 1 140 ? -13.023 -6.907 21.063 1.00 91.69 140 PRO A C 1
ATOM 1112 O O . PRO A 1 140 ? -13.858 -6.514 20.255 1.00 91.69 140 PRO A O 1
ATOM 1115 N N . GLU A 1 141 ? -12.563 -6.117 22.036 1.00 94.25 141 GLU A N 1
ATOM 1116 C CA . GLU A 1 141 ? -13.005 -4.731 22.240 1.00 94.25 141 GLU A CA 1
ATOM 1117 C C . GLU A 1 141 ? -12.685 -3.827 21.040 1.00 94.25 141 GLU A C 1
ATOM 1119 O O . GLU A 1 141 ? -13.538 -3.067 20.580 1.00 94.25 141 GLU A O 1
ATOM 1124 N N . LEU A 1 142 ? -11.458 -3.920 20.511 1.00 94.00 142 LEU A N 1
ATOM 1125 C CA . LEU A 1 142 ? -11.017 -3.112 19.372 1.00 94.00 142 LEU A CA 1
ATOM 1126 C C . LEU A 1 142 ? -11.659 -3.590 18.071 1.00 94.00 142 LEU A C 1
ATOM 1128 O O . LEU A 1 142 ? -12.043 -2.759 17.252 1.00 94.00 142 LEU A O 1
ATOM 1132 N N . LEU A 1 143 ? -11.842 -4.903 17.907 1.00 96.00 143 LEU A N 1
ATOM 1133 C CA . LEU A 1 143 ? -12.590 -5.466 16.787 1.00 96.00 143 LEU A CA 1
ATOM 1134 C C . LEU A 1 143 ? -14.025 -4.936 16.780 1.00 96.00 143 LEU A C 1
ATOM 1136 O O . LEU A 1 143 ? -14.450 -4.356 15.786 1.00 96.00 143 LEU A O 1
ATOM 1140 N N . LYS A 1 144 ? -14.748 -5.057 17.902 1.00 96.38 144 LYS A N 1
ATOM 1141 C CA . LYS A 1 144 ? -16.126 -4.563 18.023 1.00 96.38 144 LYS A CA 1
ATOM 1142 C C . LYS A 1 144 ? -16.205 -3.069 17.714 1.00 96.38 144 LYS A C 1
ATOM 1144 O O . LYS A 1 144 ? -17.066 -2.653 16.946 1.00 96.38 144 LYS A O 1
ATOM 1149 N N . LYS A 1 145 ? -15.286 -2.266 18.262 1.00 95.50 145 LYS A N 1
ATOM 1150 C CA . LYS A 1 145 ? -15.221 -0.826 17.982 1.00 95.50 145 LYS A CA 1
ATOM 1151 C C . LYS A 1 145 ? -14.971 -0.535 16.498 1.00 95.50 145 LYS A C 1
ATOM 1153 O O . LYS A 1 145 ? -15.657 0.309 15.935 1.00 95.50 145 LYS A O 1
ATOM 1158 N N . THR A 1 146 ? -14.020 -1.229 15.873 1.00 96.38 146 THR A N 1
ATOM 1159 C CA . THR A 1 146 ? -13.702 -1.072 14.444 1.00 96.38 146 THR A CA 1
ATOM 1160 C C . THR A 1 146 ? -14.910 -1.422 13.577 1.00 96.38 146 THR A C 1
ATOM 1162 O O . THR A 1 146 ? -15.295 -0.631 12.724 1.00 96.38 146 THR A O 1
ATOM 1165 N N . VAL A 1 147 ? -15.560 -2.559 13.843 1.00 96.31 147 VAL A N 1
ATOM 1166 C CA . VAL A 1 147 ? -16.754 -3.003 13.109 1.00 96.31 147 VAL A CA 1
ATOM 1167 C C . VAL A 1 147 ? -17.897 -2.001 13.248 1.00 96.31 147 VAL A C 1
ATOM 1169 O O . VAL A 1 147 ? -18.485 -1.637 12.239 1.00 96.31 147 VAL A O 1
ATOM 1172 N N . ILE A 1 148 ? -18.186 -1.503 14.457 1.00 97.25 148 ILE A N 1
ATOM 1173 C CA . ILE A 1 148 ? -19.238 -0.492 14.665 1.00 97.25 148 ILE A CA 1
ATOM 1174 C C . ILE A 1 148 ? -18.973 0.758 13.817 1.00 97.25 148 ILE A C 1
ATOM 1176 O O . ILE A 1 148 ? -19.890 1.261 13.174 1.00 97.25 148 ILE A O 1
ATOM 1180 N N . ILE A 1 149 ? -17.727 1.240 13.788 1.00 95.69 149 ILE A N 1
ATOM 1181 C CA . ILE A 1 149 ? -17.342 2.420 13.003 1.00 95.69 149 ILE A CA 1
ATOM 1182 C C . ILE A 1 149 ? -17.545 2.169 11.503 1.00 95.69 149 ILE A C 1
ATOM 1184 O O . ILE A 1 149 ? -18.145 2.999 10.825 1.00 95.69 149 ILE A O 1
ATOM 1188 N N . VAL A 1 150 ? -17.089 1.022 10.990 1.00 95.00 150 VAL A N 1
ATOM 1189 C CA . VAL A 1 150 ? -17.231 0.661 9.569 1.00 95.00 150 VAL A CA 1
ATOM 1190 C C . VAL A 1 150 ? -18.699 0.480 9.180 1.00 95.00 150 VAL A C 1
ATOM 1192 O O . VAL A 1 150 ? -19.114 0.970 8.135 1.00 95.00 150 VAL A O 1
ATOM 1195 N N . VAL A 1 151 ? -19.505 -0.171 10.024 1.00 97.00 151 VAL A N 1
ATOM 1196 C CA . VAL A 1 151 ? -20.948 -0.341 9.794 1.00 97.00 151 VAL A CA 1
ATOM 1197 C C . VAL A 1 151 ? -21.652 1.011 9.761 1.00 97.00 151 VAL A C 1
ATOM 1199 O O . VAL A 1 151 ? -22.454 1.257 8.867 1.00 97.00 151 VAL A O 1
ATOM 1202 N N . PHE A 1 152 ? -21.338 1.909 10.696 1.00 96.62 152 PHE A N 1
ATOM 1203 C CA . PHE A 1 152 ? -21.938 3.240 10.719 1.00 96.62 152 PHE A CA 1
ATOM 1204 C C . PHE A 1 152 ? -21.555 4.064 9.483 1.00 96.62 152 PHE A C 1
ATOM 1206 O O . PHE A 1 152 ? -22.418 4.695 8.880 1.00 96.62 152 PHE A O 1
ATOM 1213 N N . LEU A 1 153 ? -20.290 3.997 9.053 1.00 94.44 153 LEU A N 1
ATOM 1214 C CA . LEU A 1 153 ? -19.850 4.615 7.802 1.00 94.44 153 LEU A CA 1
ATOM 1215 C C . LEU A 1 153 ? -20.607 4.046 6.595 1.00 94.44 153 LEU A C 1
ATOM 1217 O O . LEU A 1 153 ? -21.079 4.809 5.762 1.00 94.44 153 LEU A O 1
ATOM 1221 N N . ALA A 1 154 ? -20.758 2.722 6.514 1.00 93.69 154 ALA A N 1
ATOM 1222 C CA . ALA A 1 154 ? -21.494 2.078 5.431 1.00 93.69 154 ALA A CA 1
ATOM 1223 C C . ALA A 1 154 ? -22.968 2.513 5.398 1.00 93.69 154 ALA A C 1
ATOM 1225 O O . ALA A 1 154 ? -23.504 2.747 4.320 1.00 93.69 154 ALA A O 1
ATOM 1226 N N . ILE A 1 155 ? -23.608 2.675 6.563 1.00 96.19 155 ILE A N 1
ATOM 1227 C CA . ILE A 1 155 ? -24.969 3.221 6.665 1.00 96.19 155 ILE A CA 1
ATOM 1228 C C . ILE A 1 155 ? -25.014 4.660 6.138 1.00 96.19 155 ILE A C 1
ATOM 1230 O O . ILE A 1 155 ? -25.902 4.975 5.352 1.00 96.19 155 ILE A O 1
ATOM 1234 N N . ILE A 1 156 ? -24.062 5.518 6.525 1.00 93.19 156 ILE A N 1
ATOM 1235 C CA . ILE A 1 156 ? -23.990 6.904 6.033 1.00 93.19 156 ILE A CA 1
ATOM 1236 C C . ILE A 1 156 ? -23.857 6.931 4.508 1.00 93.19 156 ILE A C 1
ATOM 1238 O O . ILE A 1 156 ? -24.645 7.603 3.850 1.00 93.19 156 ILE A O 1
ATOM 1242 N N . ILE A 1 157 ? -22.912 6.168 3.953 1.00 91.00 157 ILE A N 1
ATOM 1243 C CA . ILE A 1 157 ? -22.681 6.097 2.502 1.00 91.00 157 ILE A CA 1
ATOM 1244 C C . ILE A 1 157 ? -23.920 5.546 1.781 1.00 91.00 157 ILE A C 1
ATOM 1246 O O . ILE A 1 157 ? -24.288 6.033 0.718 1.00 91.00 157 ILE A O 1
ATOM 1250 N N . ALA A 1 158 ? -24.606 4.554 2.355 1.00 92.00 158 ALA A N 1
ATOM 1251 C CA . ALA A 1 158 ? -25.835 4.017 1.776 1.00 92.00 158 ALA A CA 1
ATOM 1252 C C . ALA A 1 158 ? -26.969 5.054 1.759 1.00 92.00 158 ALA A C 1
ATOM 1254 O O . ALA A 1 158 ? -27.682 5.168 0.764 1.00 92.00 158 ALA A O 1
ATOM 1255 N N . VAL A 1 159 ? -27.131 5.826 2.839 1.00 93.38 159 VAL A N 1
ATOM 1256 C CA . VAL A 1 159 ? -28.114 6.918 2.904 1.00 93.38 159 VAL A CA 1
ATOM 1257 C C . VAL A 1 159 ? -27.777 8.008 1.888 1.00 93.38 159 VAL A C 1
ATOM 1259 O O . VAL A 1 159 ? -28.667 8.439 1.157 1.00 93.38 159 VAL A O 1
ATOM 1262 N N . GLU A 1 160 ? -26.508 8.410 1.793 1.00 89.00 160 GLU A N 1
ATOM 1263 C CA . GLU A 1 160 ? -26.032 9.367 0.789 1.00 89.00 160 GLU A CA 1
ATOM 1264 C C . GLU A 1 160 ? -26.367 8.891 -0.632 1.00 89.00 160 GLU A C 1
ATOM 1266 O O . GLU A 1 160 ? -26.986 9.631 -1.394 1.00 89.00 160 GLU A O 1
ATOM 1271 N N . ALA A 1 161 ? -26.051 7.635 -0.959 1.00 86.69 161 ALA A N 1
ATOM 1272 C CA . ALA A 1 161 ?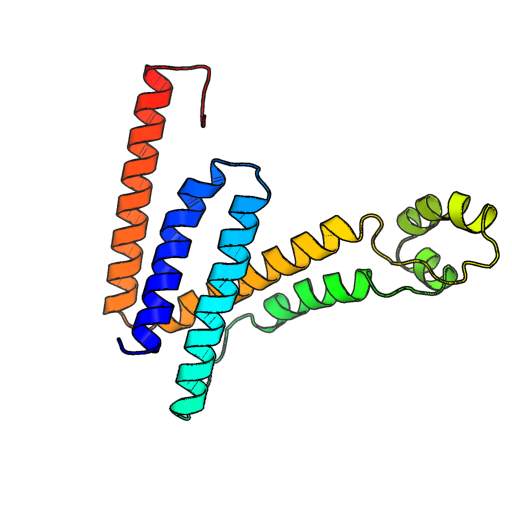 -26.310 7.059 -2.275 1.00 86.69 161 ALA A CA 1
ATOM 1273 C C . ALA A 1 161 ? -27.812 7.008 -2.619 1.00 86.69 161 ALA A C 1
ATOM 1275 O O . ALA A 1 161 ? -28.198 7.254 -3.762 1.00 86.69 161 ALA A O 1
ATOM 1276 N N . ILE A 1 162 ? -28.683 6.721 -1.642 1.00 90.25 162 ILE A N 1
ATOM 1277 C CA . ILE A 1 162 ? -30.143 6.756 -1.839 1.00 90.25 162 ILE A CA 1
ATOM 1278 C C . ILE A 1 162 ? -30.614 8.187 -2.124 1.00 90.25 162 ILE A C 1
ATOM 1280 O O . ILE A 1 162 ? -31.409 8.395 -3.040 1.00 90.25 162 ILE A O 1
ATOM 1284 N N . ILE A 1 163 ? -30.121 9.172 -1.366 1.00 89.62 163 ILE A N 1
ATOM 1285 C CA . ILE A 1 163 ? -30.480 10.585 -1.551 1.00 89.62 163 ILE A CA 1
ATOM 1286 C C . ILE A 1 163 ? -30.001 11.092 -2.916 1.00 89.62 163 ILE A C 1
ATOM 1288 O O . ILE A 1 163 ? -30.776 11.737 -3.628 1.00 89.62 163 ILE A O 1
ATOM 1292 N N . GLN A 1 164 ? -28.763 10.769 -3.307 1.00 84.69 164 GLN A N 1
ATOM 1293 C CA . GLN A 1 164 ? -28.209 11.111 -4.621 1.00 84.69 164 GLN A CA 1
ATOM 1294 C C . GLN A 1 164 ? -29.065 10.529 -5.742 1.00 84.69 164 GLN A C 1
ATOM 1296 O O . GLN A 1 164 ? -29.497 11.270 -6.619 1.00 84.69 164 GLN A O 1
ATOM 1301 N N . LYS A 1 165 ? -29.432 9.246 -5.658 1.00 85.25 165 LYS A N 1
ATOM 1302 C CA . LYS A 1 165 ? -30.275 8.595 -6.668 1.00 85.25 165 LYS A CA 1
ATOM 1303 C C . LYS A 1 165 ? -31.642 9.268 -6.858 1.00 85.25 165 LYS A C 1
ATOM 1305 O O . LYS A 1 165 ? -32.180 9.237 -7.961 1.00 85.25 165 LYS A O 1
ATOM 1310 N N . LEU A 1 166 ? -32.224 9.838 -5.800 1.00 88.00 166 LEU A N 1
ATOM 1311 C CA . LEU A 1 166 ? -33.521 10.524 -5.868 1.00 88.00 166 LEU A CA 1
ATOM 1312 C C . LEU A 1 166 ? -33.413 11.977 -6.349 1.00 88.00 166 LEU A C 1
ATOM 1314 O O . LEU A 1 166 ? -34.352 12.478 -6.961 1.00 88.00 166 LEU A O 1
ATOM 1318 N N . THR A 1 167 ? -32.300 12.651 -6.053 1.00 85.25 167 THR A N 1
ATOM 1319 C CA . THR A 1 167 ? -32.130 14.093 -6.311 1.00 85.25 167 THR A CA 1
ATOM 1320 C C . THR A 1 167 ? -31.428 14.365 -7.643 1.00 85.25 167 THR A C 1
ATOM 1322 O O . THR A 1 167 ? -31.779 15.313 -8.340 1.00 85.25 167 THR A O 1
ATOM 1325 N N . SER A 1 168 ? -30.474 13.510 -8.008 1.00 74.94 168 SER A N 1
ATOM 1326 C CA . SER A 1 168 ? -29.608 13.643 -9.181 1.00 74.94 168 SER A CA 1
ATOM 1327 C C . SER A 1 168 ? -29.414 12.268 -9.838 1.00 74.94 168 SER A C 1
ATOM 1329 O O . SER A 1 168 ? -28.374 11.638 -9.649 1.00 74.94 168 SER A O 1
ATOM 1331 N N . PRO A 1 169 ? -30.405 11.768 -10.604 1.00 65.69 169 PRO A N 1
ATOM 1332 C CA . PRO A 1 169 ? -30.384 10.410 -11.163 1.00 65.69 169 PRO A CA 1
ATOM 1333 C C . PRO A 1 169 ? -29.182 10.112 -12.071 1.00 65.69 169 PRO A C 1
ATOM 1335 O O . PRO A 1 169 ? -28.809 8.950 -12.221 1.00 65.69 169 PRO A O 1
ATOM 1338 N N . ASP A 1 170 ? -28.576 11.154 -12.646 1.00 67.69 170 ASP A N 1
ATOM 1339 C CA . ASP A 1 170 ? -27.455 11.055 -13.584 1.00 67.69 170 ASP A CA 1
ATOM 1340 C C . ASP A 1 170 ? -26.071 11.027 -12.901 1.00 67.69 170 ASP A C 1
ATOM 1342 O O . ASP A 1 170 ? -25.061 10.859 -13.578 1.00 67.69 170 ASP A O 1
ATOM 1346 N N . MET A 1 171 ? -26.011 11.165 -11.570 1.00 59.88 171 MET A N 1
ATOM 1347 C CA . MET A 1 171 ? -24.775 11.300 -10.788 1.00 59.88 171 MET A CA 1
ATOM 1348 C C . MET A 1 171 ? -24.757 10.247 -9.668 1.00 59.88 171 MET A C 1
ATOM 1350 O O . MET A 1 171 ? -25.239 10.464 -8.555 1.00 59.88 171 MET A O 1
ATOM 1354 N N . ILE A 1 172 ? -24.282 9.040 -9.990 1.00 56.12 172 ILE A N 1
ATOM 1355 C CA . ILE A 1 172 ? -24.146 7.928 -9.036 1.00 56.12 172 ILE A CA 1
ATOM 1356 C C . ILE A 1 172 ? -22.675 7.895 -8.610 1.00 56.12 172 ILE A C 1
ATOM 1358 O O . ILE A 1 172 ? -21.868 7.227 -9.253 1.00 56.12 172 ILE A O 1
ATOM 1362 N N . TYR A 1 173 ? -22.374 8.614 -7.525 1.00 52.00 173 TYR A N 1
ATOM 1363 C CA . TYR A 1 173 ? -21.051 9.045 -7.049 1.00 52.00 173 TYR A CA 1
ATOM 1364 C C . TYR A 1 173 ? -20.487 10.232 -7.836 1.00 52.00 173 TYR A C 1
ATOM 1366 O O . TYR A 1 173 ? -20.165 10.059 -9.006 1.00 52.00 173 TYR A O 1
ATOM 1374 N N . TRP A 1 174 ? -20.369 11.376 -7.130 1.00 53.72 174 TRP A N 1
ATOM 1375 C CA . TRP A 1 174 ? -20.250 12.766 -7.630 1.00 53.72 174 TRP A CA 1
ATOM 1376 C C . TRP A 1 174 ? -21.400 13.164 -8.535 1.00 53.72 174 TRP A C 1
ATOM 1378 O O . TRP A 1 174 ? -21.456 12.656 -9.671 1.00 53.72 174 TRP A O 1
#

Secondary structure (DSSP, 8-state):
--HHHHHHHHHHHHHHHHHHHTT---HHHHHHHHHHHHHHHHHHHHHHHHTTPPPP--TTHHHHHHHHHHHHHHHSEE-HHHHHHH-HHHHHHHHHHHHH-TT---EES-S-HHHHHHHHHHHHHHHHHHHHHHHHTTSHHHHHHHHHHHHHHHHHHHHHHHHHHHH-TT-S--

pLDDT: mean 89.21, std 9.44, range [52.0, 97.25]

Foldseek 3Di:
DQLLVVLLVLLLVLLLLVVVLVLDPDPVSLVSLLVSLVVSLVSVVVNCVVVVHDQDDQVPVVVLCVVLVVLVQQADWDFLVVLCVPPVVLSVVCVVVCVVPVVPGTDGNDPDNPVSVSVSSNSNSVSSSSSSCCVQCVDVVSVVVSVVSNVVSVVVVVVVQVVCCVPPVPPRRD

Sequence (174 aa):
MPMHSASYVLFLFLLLFGPLAFGTVENWSGAVLNIGAALSFLVLAAYLALKKKKVLRIPGALPLLLLPGYMLLQMIPLPPQLVELLSPATFDLYRPLLELEPERHYIPLTVNRKNTLLMFFAFSSYGLAYMLTLYHCRKPELLKKTVIIVVFLAIIIAVEAIIQKLTSPDMIYW